Protein AF-A0A0P7Z5Q7-F1 (afdb_monomer_lite)

Secondary structure (DSSP, 8-state):
-HHHHHHHHHHHHHHT-HHHHHHHHHHHHHT-TTS-TTHHHHHHHHHHHSSB-HHHHHHHT--SSHHHHHHHHHHHHHTTSEEESSTT-TT--EEE---HHHHHHH-TTTS--

Foldseek 3Di:
DVVVVVVVVVLVVVLPPLVLQLVLLQVVQVVDPPADSLLSQLLSVLAVVVWAWPVVQLVSSVDPDSVVSVVNVVVCVVVQQWDFPDPVDPRGTIHGGQDPVSCCSSPVPPDDD

Structure (mmCIF, N/CA/C/O backbone):
data_AF-A0A0P7Z5Q7-F1
#
_entry.id   AF-A0A0P7Z5Q7-F1
#
loop_
_atom_site.group_PDB
_atom_site.id
_atom_site.type_symbol
_atom_site.label_atom_id
_atom_site.label_alt_id
_atom_site.label_comp_id
_atom_site.label_asym_id
_atom_site.label_entity_id
_atom_site.label_seq_id
_atom_site.pdbx_PDB_ins_code
_atom_site.Cartn_x
_atom_site.Cartn_y
_atom_site.Cartn_z
_atom_site.occupancy
_atom_site.B_iso_or_equiv
_atom_site.auth_seq_id
_atom_site.auth_comp_id
_atom_site.auth_asym_id
_atom_site.auth_atom_id
_atom_site.pdbx_PDB_model_num
ATOM 1 N N . MET A 1 1 ? -28.110 -3.753 24.193 1.00 62.66 1 MET A N 1
ATOM 2 C CA . MET A 1 1 ? -28.151 -4.284 22.806 1.00 62.66 1 MET A CA 1
ATOM 3 C C . MET A 1 1 ? -28.157 -3.167 21.772 1.00 62.66 1 MET A C 1
ATOM 5 O O . MET A 1 1 ? -27.322 -3.223 20.885 1.00 62.66 1 MET A O 1
ATOM 9 N N . LEU A 1 2 ? -29.025 -2.151 21.890 1.00 74.88 2 LEU A N 1
ATOM 10 C CA . LEU A 1 2 ? -29.027 -1.009 20.964 1.00 74.88 2 LEU A CA 1
ATOM 11 C C . LEU A 1 2 ? -27.735 -0.173 21.055 1.00 74.88 2 LEU A C 1
ATOM 13 O O . LEU A 1 2 ? -27.142 0.126 20.032 1.00 74.88 2 LEU A O 1
ATOM 17 N N . GLU A 1 3 ? -27.250 0.106 22.268 1.00 75.81 3 GLU A N 1
ATOM 18 C CA . GLU A 1 3 ? -25.995 0.851 22.488 1.00 75.81 3 GLU A CA 1
ATOM 19 C C . GLU A 1 3 ? -24.773 0.161 21.871 1.00 75.81 3 GLU A C 1
ATOM 21 O O . GLU A 1 3 ? -23.992 0.806 21.192 1.00 75.81 3 GLU A O 1
ATOM 26 N N . ALA A 1 4 ? -24.648 -1.162 22.012 1.00 69.94 4 ALA A N 1
ATOM 27 C CA . ALA A 1 4 ? -23.563 -1.920 21.386 1.00 69.94 4 ALA A CA 1
ATOM 28 C C . ALA A 1 4 ? -23.639 -1.903 19.849 1.00 69.94 4 ALA A C 1
ATOM 30 O O . ALA A 1 4 ? -22.614 -1.911 19.179 1.00 69.94 4 ALA A O 1
ATOM 31 N N . ALA A 1 5 ? -24.847 -1.878 19.277 1.00 69.94 5 ALA A N 1
ATOM 32 C CA . ALA A 1 5 ? -25.025 -1.764 17.831 1.00 69.94 5 ALA A CA 1
ATOM 33 C C . ALA A 1 5 ? -24.691 -0.352 17.319 1.00 69.94 5 ALA A C 1
ATOM 35 O O . ALA A 1 5 ? -24.148 -0.218 16.226 1.00 69.94 5 ALA A O 1
ATOM 36 N N . VAL A 1 6 ? -24.984 0.684 18.111 1.00 77.31 6 VAL A N 1
ATOM 37 C CA . VAL A 1 6 ? -24.596 2.073 17.821 1.00 77.31 6 VAL A CA 1
ATOM 38 C C . VAL A 1 6 ? -23.080 2.235 17.913 1.00 77.31 6 VAL A C 1
ATOM 40 O O . VAL A 1 6 ? -22.488 2.741 16.971 1.00 77.31 6 VAL A O 1
ATOM 43 N N . ASP A 1 7 ? -22.444 1.704 18.957 1.00 76.00 7 ASP A N 1
ATOM 44 C CA . ASP A 1 7 ? -20.984 1.722 19.123 1.00 76.00 7 ASP A CA 1
ATOM 45 C C . ASP A 1 7 ? -20.270 0.992 17.970 1.00 76.00 7 ASP A C 1
ATOM 47 O O . ASP A 1 7 ? -19.311 1.495 17.393 1.00 76.00 7 ASP A O 1
ATOM 51 N N . GLN A 1 8 ? -20.804 -0.153 17.531 1.00 65.81 8 GLN A N 1
ATOM 52 C CA . GLN A 1 8 ? -20.316 -0.858 16.339 1.00 65.81 8 GLN A CA 1
ATOM 53 C C . GLN A 1 8 ? -20.488 -0.026 15.056 1.00 65.81 8 GLN A C 1
ATOM 55 O O . GLN A 1 8 ? -19.606 -0.034 14.198 1.00 65.81 8 GLN A O 1
ATOM 60 N N . ALA A 1 9 ? -21.598 0.701 14.904 1.00 71.44 9 ALA A N 1
ATOM 61 C CA . ALA A 1 9 ? -21.854 1.536 13.732 1.00 71.44 9 ALA A CA 1
ATOM 62 C C . ALA A 1 9 ? -20.970 2.794 13.704 1.00 71.44 9 ALA A C 1
ATOM 64 O O . ALA A 1 9 ? -20.436 3.139 12.648 1.00 71.44 9 ALA A O 1
ATOM 65 N N . GLU A 1 10 ? -20.772 3.448 14.847 1.00 74.56 10 GLU A N 1
ATOM 66 C CA . GLU A 1 10 ? -19.835 4.564 15.015 1.00 74.56 10 GLU A CA 1
ATOM 67 C C . GLU A 1 10 ? -18.401 4.093 14.765 1.00 74.56 10 GLU A C 1
ATOM 69 O O . GLU A 1 10 ? -17.664 4.718 14.007 1.00 74.56 10 GLU A O 1
ATOM 74 N N . TYR A 1 11 ? -18.039 2.917 15.280 1.00 66.44 11 TYR A N 1
ATOM 75 C CA . TYR A 1 11 ? -16.733 2.320 15.046 1.00 66.44 11 TYR A CA 1
ATOM 76 C C . TYR A 1 11 ? -16.462 2.025 13.566 1.00 66.44 11 TYR A C 1
ATOM 78 O O . TYR A 1 11 ? -15.402 2.381 13.051 1.00 66.44 11 TYR A O 1
ATOM 86 N N . VAL A 1 12 ? -17.412 1.402 12.861 1.00 66.38 12 VAL A N 1
ATOM 87 C CA . VAL A 1 12 ? -17.297 1.140 11.416 1.00 66.38 12 VAL A CA 1
ATOM 88 C C . VAL A 1 12 ? -17.270 2.451 10.626 1.00 66.38 12 VAL A C 1
ATOM 90 O O . VAL A 1 12 ? -16.547 2.546 9.636 1.00 66.38 12 VAL A O 1
ATOM 93 N N . SER A 1 13 ? -17.989 3.479 11.079 1.00 67.31 13 SER A N 1
ATOM 94 C CA . SER A 1 13 ? -17.963 4.807 10.456 1.00 67.31 13 SER A CA 1
ATOM 95 C C . SER A 1 13 ? -16.583 5.465 10.591 1.00 67.31 13 SER A C 1
ATOM 97 O O . SER A 1 13 ? -16.025 5.892 9.581 1.00 67.31 13 SER A O 1
ATOM 99 N N . ASP A 1 14 ? -15.979 5.431 11.783 1.00 64.62 14 ASP A N 1
ATOM 100 C CA . ASP A 1 14 ? -14.608 5.898 12.050 1.00 64.62 14 ASP A CA 1
ATOM 101 C C . ASP A 1 14 ? -13.552 5.097 11.262 1.00 64.62 14 ASP A C 1
ATOM 103 O O . ASP A 1 14 ? -12.542 5.632 10.790 1.00 64.62 14 ASP A O 1
ATOM 107 N N . LEU A 1 15 ? -13.768 3.785 11.121 1.00 62.31 15 LEU A N 1
ATOM 108 C CA . LEU A 1 15 ? -12.901 2.872 10.374 1.00 62.31 15 LEU A CA 1
ATOM 109 C C . LEU A 1 15 ? -12.864 3.214 8.879 1.00 62.31 15 LEU A C 1
ATOM 111 O O . LEU A 1 15 ? -11.814 3.105 8.239 1.00 62.31 15 LEU A O 1
ATOM 115 N N . LEU A 1 16 ? -14.016 3.622 8.343 1.00 59.38 16 LEU A N 1
ATOM 116 C CA . LEU A 1 16 ? -14.249 3.945 6.938 1.00 59.38 16 LEU A CA 1
ATOM 117 C C . LEU A 1 16 ? -13.970 5.414 6.598 1.00 59.38 16 LEU A C 1
ATOM 119 O O . LEU A 1 16 ? -14.108 5.799 5.433 1.00 59.38 16 LEU A O 1
ATOM 123 N N . GLU A 1 17 ? -13.535 6.238 7.557 1.00 67.56 17 GLU A N 1
ATOM 124 C CA . GLU A 1 17 ? -13.101 7.602 7.265 1.00 67.56 17 GLU A CA 1
ATOM 125 C C . GLU A 1 17 ? -11.863 7.591 6.351 1.00 67.56 17 GLU A C 1
ATOM 127 O O . GLU A 1 17 ? -10.712 7.518 6.785 1.00 67.56 17 GLU A O 1
ATOM 132 N N . LEU A 1 18 ? -12.098 7.715 5.043 1.00 63.25 18 LEU A N 1
ATOM 133 C CA . LEU A 1 18 ? -11.073 7.699 3.991 1.00 63.25 18 LEU A CA 1
ATOM 134 C C . LEU A 1 18 ? -9.937 8.707 4.241 1.00 63.25 18 LEU A C 1
ATOM 136 O O . LEU A 1 18 ? -8.785 8.466 3.865 1.00 63.25 18 LEU A O 1
ATOM 140 N N . GLN A 1 19 ? -10.254 9.833 4.887 1.00 67.94 19 GLN A N 1
ATOM 141 C CA . GLN A 1 19 ? -9.282 10.861 5.265 1.00 67.94 19 GLN A CA 1
ATOM 142 C C . GLN A 1 19 ? -8.363 10.399 6.404 1.00 67.94 19 GLN A C 1
ATOM 144 O O . GLN A 1 19 ? -7.162 10.680 6.375 1.00 67.94 19 GLN A O 1
ATOM 149 N N . SER A 1 20 ? -8.895 9.646 7.373 1.00 79.94 20 SER A N 1
ATOM 150 C CA . SER A 1 20 ? -8.106 9.074 8.465 1.00 79.94 20 SER A CA 1
ATOM 151 C C . SER A 1 20 ? -7.180 7.974 7.938 1.00 79.94 20 SER A C 1
ATOM 153 O O . SER A 1 20 ? -6.012 7.909 8.330 1.00 79.94 20 SER A O 1
ATOM 155 N N . MET A 1 21 ? -7.644 7.170 6.972 1.00 85.56 21 MET A N 1
ATOM 156 C CA . MET A 1 21 ? -6.839 6.081 6.418 1.00 85.56 21 MET A CA 1
ATOM 157 C C . MET A 1 21 ? -5.648 6.571 5.599 1.00 85.56 21 MET A C 1
ATOM 159 O O . MET A 1 21 ? -4.554 6.022 5.731 1.00 85.56 21 MET A O 1
ATOM 163 N N . LYS A 1 22 ? -5.817 7.640 4.808 1.00 89.56 22 LYS A N 1
ATOM 164 C CA . LYS A 1 22 ? -4.688 8.260 4.100 1.00 89.56 22 LYS A CA 1
ATOM 165 C C . LYS A 1 22 ? -3.563 8.598 5.075 1.00 89.56 22 LYS A C 1
ATOM 167 O O . LYS A 1 22 ? -2.434 8.163 4.877 1.00 89.56 22 LYS A O 1
ATOM 172 N N . ARG A 1 23 ? -3.894 9.309 6.157 1.00 89.75 23 ARG A N 1
ATOM 173 C CA . ARG A 1 23 ? -2.930 9.705 7.189 1.00 89.75 23 ARG A CA 1
ATOM 174 C C . ARG A 1 23 ? -2.261 8.492 7.834 1.00 89.75 23 ARG A C 1
ATOM 176 O O . ARG A 1 23 ? -1.041 8.452 7.908 1.00 89.75 23 ARG A O 1
ATOM 183 N N . LYS A 1 24 ? -3.033 7.467 8.208 1.00 89.31 24 LYS A N 1
ATOM 184 C CA . LYS A 1 24 ? -2.494 6.222 8.784 1.00 89.31 24 LYS A CA 1
ATOM 185 C C . LYS A 1 24 ? -1.504 5.521 7.848 1.00 89.31 24 LYS A C 1
ATOM 187 O O . LYS A 1 24 ? -0.469 5.043 8.305 1.00 89.31 24 LYS A O 1
ATOM 192 N N . ILE A 1 25 ? -1.789 5.474 6.543 1.00 92.31 25 ILE A N 1
ATOM 193 C CA . ILE A 1 25 ? -0.872 4.919 5.533 1.00 92.31 25 ILE A CA 1
ATOM 194 C C . ILE A 1 25 ? 0.406 5.760 5.450 1.00 92.31 25 ILE A C 1
ATOM 196 O O . ILE A 1 25 ? 1.506 5.203 5.436 1.00 92.31 25 ILE A O 1
ATOM 200 N N . GLU A 1 26 ? 0.283 7.088 5.423 1.00 92.56 26 GLU A N 1
ATOM 201 C CA . GLU A 1 26 ? 1.440 7.988 5.402 1.00 92.56 26 GLU A CA 1
ATOM 202 C C . GLU A 1 26 ? 2.315 7.822 6.652 1.00 92.56 26 GLU A C 1
ATOM 204 O O . GLU A 1 26 ? 3.528 7.668 6.515 1.00 92.56 26 GLU A O 1
ATOM 209 N N . ASP A 1 27 ? 1.713 7.751 7.839 1.00 90.94 27 ASP A N 1
ATOM 210 C CA . ASP A 1 27 ? 2.410 7.551 9.115 1.00 90.94 27 ASP A CA 1
ATOM 211 C C . ASP A 1 27 ? 3.057 6.158 9.204 1.00 90.94 27 ASP A C 1
ATOM 213 O O . ASP A 1 27 ? 4.179 6.000 9.700 1.00 90.94 27 ASP A O 1
ATOM 217 N N . CYS A 1 28 ? 2.392 5.124 8.679 1.00 89.75 28 CYS A N 1
ATOM 218 C CA . CYS A 1 28 ? 2.949 3.775 8.597 1.00 89.75 28 CYS A CA 1
ATOM 219 C C . CYS A 1 28 ? 4.229 3.755 7.751 1.00 89.75 28 CYS A C 1
ATOM 221 O O . CYS A 1 28 ? 5.235 3.186 8.177 1.00 89.75 28 CYS A O 1
ATOM 223 N N . VAL A 1 29 ? 4.219 4.421 6.592 1.00 93.12 29 VAL A N 1
ATOM 224 C CA . VAL A 1 29 ? 5.399 4.535 5.724 1.00 93.12 29 VAL A CA 1
ATOM 225 C C . VAL A 1 29 ? 6.467 5.425 6.361 1.00 93.12 29 VAL A C 1
ATOM 227 O O . VAL A 1 29 ? 7.632 5.043 6.377 1.00 93.12 29 VAL A O 1
ATOM 230 N N . ALA A 1 30 ? 6.095 6.575 6.924 1.00 91.81 30 ALA A N 1
ATOM 231 C CA . ALA A 1 30 ? 7.036 7.521 7.526 1.00 91.81 30 ALA A CA 1
ATOM 232 C C . ALA A 1 30 ? 7.740 6.951 8.769 1.00 91.81 30 ALA A C 1
ATOM 234 O O . ALA A 1 30 ? 8.929 7.190 8.970 1.00 91.81 30 ALA A O 1
ATOM 235 N N . SER A 1 31 ? 7.038 6.149 9.576 1.00 89.94 31 SER A N 1
ATOM 236 C CA . SER A 1 31 ? 7.620 5.466 10.743 1.00 89.94 31 SER A CA 1
ATOM 237 C C . SER A 1 31 ? 8.569 4.316 10.381 1.00 89.94 31 SER A C 1
ATOM 239 O O . SER A 1 31 ? 9.197 3.733 11.265 1.00 89.94 31 SER A O 1
ATOM 241 N N . ARG A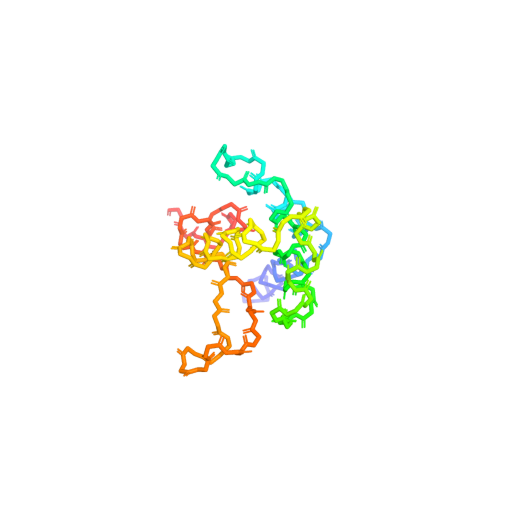 1 32 ? 8.689 3.981 9.091 1.00 87.25 32 ARG A N 1
ATOM 242 C CA . ARG A 1 32 ? 9.527 2.901 8.575 1.00 87.25 32 ARG A CA 1
ATOM 243 C C . ARG A 1 32 ? 10.720 3.458 7.807 1.00 87.25 32 ARG A C 1
ATOM 245 O O . ARG A 1 32 ? 10.630 3.737 6.617 1.00 87.25 32 ARG A O 1
ATOM 252 N N . GLY A 1 33 ? 11.876 3.525 8.470 1.00 86.12 33 GLY A N 1
ATOM 253 C CA . GLY A 1 33 ? 13.132 3.978 7.851 1.00 86.12 33 GLY A CA 1
ATOM 254 C C . GLY A 1 33 ? 13.630 3.100 6.694 1.00 86.12 33 GLY A C 1
ATOM 255 O O . GLY A 1 33 ? 14.552 3.474 5.977 1.00 86.12 33 GLY A O 1
ATOM 256 N N . ASP A 1 34 ? 13.023 1.931 6.498 1.00 90.50 34 ASP A N 1
ATOM 257 C CA . ASP A 1 34 ? 13.362 0.991 5.443 1.00 90.50 34 ASP A CA 1
ATOM 258 C C . ASP A 1 34 ? 12.463 1.122 4.195 1.00 90.50 34 ASP A C 1
ATOM 260 O O . ASP A 1 34 ? 12.780 0.537 3.153 1.00 90.50 34 ASP A O 1
ATOM 264 N N . LEU A 1 35 ? 11.353 1.866 4.264 1.00 92.50 35 LEU A N 1
ATOM 265 C CA . LEU A 1 35 ? 10.472 2.119 3.124 1.00 92.50 35 LEU A CA 1
ATOM 266 C C . LEU A 1 35 ? 10.750 3.484 2.502 1.00 92.50 35 LEU A C 1
ATOM 268 O O . LEU A 1 35 ? 10.988 4.479 3.179 1.00 92.50 35 LEU A O 1
ATOM 272 N N . LYS A 1 36 ? 10.665 3.544 1.173 1.00 92.56 36 LYS A N 1
ATOM 273 C CA . LYS A 1 36 ? 10.724 4.821 0.467 1.00 92.56 36 LYS A CA 1
ATOM 274 C C . LYS A 1 36 ? 9.421 5.601 0.675 1.00 92.56 36 LYS A C 1
ATOM 276 O O . LYS A 1 36 ? 8.357 4.983 0.600 1.00 92.56 36 LYS A O 1
ATOM 281 N N . PRO A 1 37 ? 9.463 6.943 0.787 1.00 93.31 37 PRO A N 1
ATOM 282 C CA . PRO A 1 37 ? 8.257 7.767 0.907 1.00 93.31 37 PRO A CA 1
ATOM 283 C C . PRO A 1 37 ? 7.233 7.532 -0.209 1.00 93.31 37 PRO A C 1
ATOM 285 O O . PRO A 1 37 ? 6.034 7.595 0.037 1.00 93.31 37 PRO A O 1
ATOM 288 N N . ALA A 1 38 ? 7.692 7.198 -1.420 1.00 93.44 38 ALA A N 1
ATOM 289 C CA . ALA A 1 38 ? 6.832 6.901 -2.563 1.00 93.44 38 ALA A CA 1
ATOM 290 C C . ALA A 1 38 ? 5.879 5.708 -2.348 1.00 93.44 38 ALA A C 1
ATOM 292 O O . ALA A 1 38 ? 4.839 5.633 -2.999 1.00 93.44 38 ALA A O 1
ATOM 293 N N . ALA A 1 39 ? 6.181 4.802 -1.408 1.00 95.88 39 ALA A N 1
ATOM 294 C CA . ALA A 1 39 ? 5.312 3.675 -1.073 1.00 95.88 39 ALA A CA 1
ATOM 295 C C . ALA A 1 39 ? 3.889 4.113 -0.699 1.00 95.88 39 ALA A C 1
ATOM 297 O O . ALA A 1 39 ? 2.927 3.424 -1.038 1.00 95.88 39 ALA A O 1
ATOM 298 N N . LYS A 1 40 ? 3.749 5.269 -0.038 1.00 95.19 40 LYS A N 1
ATOM 299 C CA . LYS A 1 40 ? 2.454 5.769 0.438 1.00 95.19 40 LYS A CA 1
ATOM 300 C C . LYS A 1 40 ? 1.453 5.979 -0.698 1.00 95.19 40 LYS A C 1
ATOM 302 O O . LYS A 1 40 ? 0.267 5.740 -0.506 1.00 95.19 40 LYS A O 1
ATOM 307 N N . TRP A 1 41 ? 1.927 6.362 -1.886 1.00 96.38 41 TRP A N 1
ATOM 308 C CA . TRP A 1 41 ? 1.076 6.601 -3.050 1.00 96.38 41 TRP A CA 1
ATOM 309 C C . TRP A 1 41 ? 0.480 5.307 -3.588 1.00 96.38 41 TRP A C 1
ATOM 311 O O . TRP A 1 41 ? -0.723 5.236 -3.814 1.00 96.38 41 TRP A O 1
A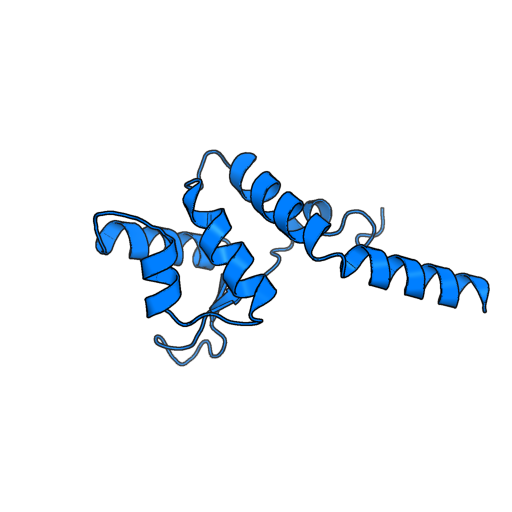TOM 321 N N . VAL A 1 42 ? 1.306 4.266 -3.718 1.00 97.12 42 VAL A N 1
ATOM 322 C CA . VAL A 1 42 ? 0.857 2.946 -4.178 1.00 97.12 42 VAL A CA 1
ATOM 323 C C . VAL A 1 42 ? -0.136 2.341 -3.188 1.00 97.12 42 VAL A C 1
ATOM 325 O O . VAL A 1 42 ? -1.199 1.879 -3.594 1.00 97.12 42 VAL A O 1
ATOM 328 N N . LEU A 1 43 ? 0.189 2.372 -1.891 1.00 96.06 43 LEU A N 1
ATOM 329 C CA . LEU A 1 43 ? -0.664 1.815 -0.838 1.00 96.06 43 LEU A CA 1
ATOM 330 C C . LEU A 1 43 ? -2.008 2.543 -0.757 1.00 96.06 43 LEU A C 1
ATOM 332 O O . LEU A 1 43 ? -3.051 1.897 -0.700 1.00 96.06 43 LEU A O 1
ATOM 336 N N . TYR A 1 44 ? -1.991 3.877 -0.797 1.00 95.19 44 TYR A N 1
ATOM 337 C CA . TYR A 1 44 ? -3.215 4.669 -0.745 1.00 95.19 44 TYR A CA 1
ATOM 338 C C . TYR A 1 44 ? -4.087 4.469 -1.986 1.00 95.19 44 TYR A C 1
ATOM 340 O O . TYR A 1 44 ? -5.302 4.335 -1.859 1.00 95.19 44 TYR A O 1
ATOM 348 N N . GLN A 1 45 ? -3.485 4.388 -3.176 1.00 96.25 45 GLN A N 1
ATOM 349 C CA . GLN A 1 45 ? -4.242 4.130 -4.396 1.00 96.25 45 GLN A CA 1
ATOM 350 C C . GLN A 1 45 ? -4.887 2.741 -4.375 1.00 96.25 45 GLN A C 1
ATOM 352 O O . GLN A 1 45 ? -6.072 2.622 -4.675 1.00 96.25 45 GLN A O 1
ATOM 357 N N . ALA A 1 46 ? -4.138 1.707 -3.979 1.00 96.31 46 ALA A N 1
ATOM 358 C CA . ALA A 1 46 ? -4.668 0.352 -3.848 1.00 96.31 46 ALA A CA 1
ATOM 359 C C . ALA A 1 46 ? -5.808 0.278 -2.816 1.00 96.31 46 ALA A C 1
ATOM 361 O O . ALA A 1 46 ? -6.784 -0.429 -3.044 1.00 96.31 46 ALA A O 1
ATOM 362 N N . PHE A 1 47 ? -5.714 1.040 -1.720 1.00 93.75 47 PHE A N 1
ATOM 363 C CA . PHE A 1 47 ? -6.784 1.165 -0.729 1.00 93.75 47 PHE A CA 1
ATOM 364 C C . PHE A 1 47 ? -8.044 1.821 -1.319 1.00 93.75 47 PHE A C 1
ATOM 366 O O . PHE A 1 47 ? -9.125 1.245 -1.240 1.00 93.75 47 PHE A O 1
ATOM 373 N N . ILE A 1 48 ? -7.917 2.995 -1.951 1.00 92.94 48 ILE A N 1
ATOM 374 C CA . ILE A 1 48 ? -9.066 3.745 -2.492 1.00 9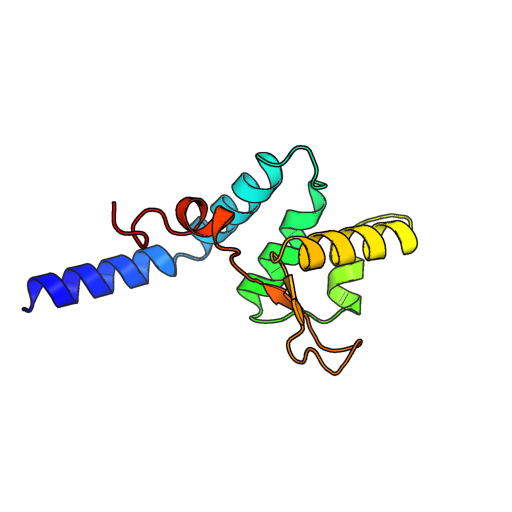2.94 48 ILE A CA 1
ATOM 375 C C . ILE A 1 48 ? -9.745 3.010 -3.651 1.00 92.94 48 ILE A C 1
ATOM 377 O O . ILE A 1 48 ? -10.969 3.023 -3.757 1.00 92.94 48 ILE A O 1
ATOM 381 N N . GLN A 1 49 ? -8.966 2.385 -4.534 1.00 94.12 49 GLN A N 1
ATOM 382 C CA . GLN A 1 49 ? -9.496 1.697 -5.714 1.00 94.12 49 GLN A CA 1
ATOM 383 C C . GLN A 1 49 ? -9.930 0.255 -5.426 1.00 94.12 49 GLN A C 1
ATOM 385 O O . GLN A 1 49 ? -10.454 -0.418 -6.313 1.00 94.12 49 GLN A O 1
ATOM 390 N N . GLY A 1 50 ? -9.672 -0.257 -4.221 1.00 93.81 50 GLY A N 1
ATOM 391 C CA . GLY A 1 50 ? -9.854 -1.662 -3.867 1.00 93.81 50 GLY A CA 1
ATOM 392 C C . GLY A 1 50 ? -8.807 -2.587 -4.488 1.00 93.81 50 GLY A C 1
ATOM 393 O O . GLY A 1 50 ? -8.445 -3.570 -3.862 1.00 93.81 50 GLY A O 1
ATOM 394 N N . SER A 1 51 ? -8.276 -2.278 -5.674 1.00 96.56 51 SER A N 1
ATOM 395 C CA . SER A 1 51 ? -7.113 -2.933 -6.279 1.00 96.56 51 SER A CA 1
ATOM 396 C C . SER A 1 51 ? -6.418 -1.993 -7.265 1.00 96.56 51 SER A C 1
ATOM 398 O O . SER A 1 51 ? -7.031 -1.046 -7.754 1.00 96.56 51 SER A O 1
ATOM 400 N N . ILE A 1 52 ? -5.153 -2.259 -7.590 1.00 97.31 52 ILE A N 1
ATOM 401 C CA . ILE A 1 52 ? -4.391 -1.482 -8.573 1.00 97.31 52 ILE A CA 1
ATOM 402 C C . ILE A 1 52 ? -3.650 -2.387 -9.559 1.00 97.31 52 ILE A C 1
ATOM 404 O O . ILE A 1 52 ? -3.075 -3.409 -9.178 1.00 97.31 52 ILE A O 1
ATOM 408 N N . SER A 1 53 ? -3.627 -2.014 -10.842 1.00 97.19 53 SER A N 1
ATOM 409 C CA . SER A 1 53 ? -2.834 -2.740 -11.837 1.00 97.19 53 SER A CA 1
ATOM 410 C C . SER A 1 53 ? -1.331 -2.613 -11.548 1.00 97.19 53 SER A C 1
ATOM 412 O O . SER A 1 53 ? -0.859 -1.633 -10.967 1.00 97.19 53 SER A O 1
ATOM 414 N N . ARG A 1 54 ? -0.529 -3.592 -11.985 1.00 95.06 54 ARG A N 1
ATOM 415 C CA . ARG A 1 54 ? 0.930 -3.523 -11.789 1.00 95.06 54 ARG A CA 1
ATOM 416 C C . ARG A 1 54 ? 1.582 -2.372 -12.552 1.00 95.06 54 ARG A C 1
ATOM 418 O O . ARG A 1 54 ? 2.568 -1.826 -12.069 1.00 95.06 54 ARG A O 1
ATOM 425 N N . ALA A 1 55 ? 1.050 -2.018 -13.720 1.00 94.81 55 ALA A N 1
ATOM 426 C CA . ALA A 1 55 ? 1.558 -0.903 -14.511 1.00 94.81 55 ALA A CA 1
ATOM 427 C C . ALA A 1 55 ? 1.320 0.431 -13.790 1.00 94.81 55 ALA A C 1
ATOM 429 O O . ALA A 1 55 ? 2.261 1.206 -13.621 1.00 94.81 55 ALA A O 1
ATOM 430 N N . ASP A 1 56 ? 0.109 0.644 -13.271 1.00 96.12 56 ASP A N 1
ATOM 431 C CA . ASP A 1 56 ? -0.224 1.863 -12.525 1.00 96.12 56 ASP A CA 1
ATOM 432 C C . ASP A 1 56 ? 0.571 1.944 -11.219 1.00 96.12 56 ASP A C 1
ATOM 434 O O . ASP A 1 56 ? 1.125 2.991 -10.887 1.00 96.12 56 ASP A O 1
ATOM 438 N N . ALA A 1 57 ? 0.716 0.818 -10.511 1.00 96.19 57 ALA A N 1
ATOM 439 C CA . ALA A 1 57 ? 1.530 0.745 -9.301 1.00 96.19 57 ALA A CA 1
ATOM 440 C C . ALA A 1 57 ? 3.000 1.109 -9.561 1.00 96.19 57 ALA A C 1
ATOM 442 O O . ALA A 1 57 ? 3.603 1.794 -8.738 1.00 96.19 57 ALA A O 1
ATOM 443 N N . LEU A 1 58 ? 3.574 0.685 -10.696 1.00 95.62 58 LEU A N 1
ATOM 444 C CA . LEU A 1 58 ? 4.928 1.076 -11.106 1.00 95.62 58 LEU A CA 1
ATOM 445 C C . LEU A 1 58 ? 5.012 2.572 -11.423 1.00 95.62 58 LEU A C 1
ATOM 447 O O . LEU A 1 58 ? 5.971 3.218 -11.013 1.00 95.62 58 LEU A O 1
ATOM 451 N N . GLY A 1 59 ? 4.010 3.131 -12.105 1.00 94.75 59 GLY A N 1
ATOM 452 C CA . GLY A 1 59 ? 3.954 4.567 -12.392 1.00 94.75 59 GLY A CA 1
ATOM 453 C C . GLY A 1 59 ? 3.883 5.422 -11.123 1.00 94.75 59 GLY A C 1
ATOM 454 O O . GLY A 1 59 ? 4.571 6.436 -11.011 1.00 94.75 59 GLY A O 1
ATOM 455 N N . LEU A 1 60 ? 3.115 4.982 -10.124 1.00 95.62 60 LEU A N 1
ATOM 456 C CA . LEU A 1 60 ? 2.926 5.702 -8.861 1.00 95.62 60 LEU A CA 1
ATOM 457 C C . LEU A 1 60 ? 4.144 5.707 -7.940 1.00 95.62 60 LEU A C 1
ATOM 459 O O . LEU A 1 60 ? 4.199 6.530 -7.024 1.00 95.62 60 LEU A O 1
ATOM 463 N N . THR A 1 61 ? 5.132 4.833 -8.156 1.00 93.81 61 THR A N 1
ATOM 464 C CA . THR A 1 61 ? 6.373 4.924 -7.378 1.00 93.81 61 THR A CA 1
ATOM 465 C C . THR A 1 61 ? 7.164 6.187 -7.720 1.00 93.81 61 THR A C 1
ATOM 467 O O . THR A 1 61 ? 8.029 6.565 -6.936 1.00 93.81 61 THR A O 1
ATOM 470 N N . ALA A 1 62 ? 6.901 6.819 -8.876 1.00 89.25 62 ALA A N 1
ATOM 471 C CA . ALA A 1 62 ? 7.629 7.987 -9.379 1.00 89.25 62 ALA A CA 1
ATOM 472 C C . ALA A 1 62 ? 9.162 7.790 -9.385 1.00 89.25 62 ALA A C 1
ATOM 474 O O . ALA A 1 62 ? 9.932 8.730 -9.202 1.00 89.25 62 ALA A O 1
ATOM 475 N N . GLU A 1 63 ? 9.612 6.547 -9.569 1.00 91.81 63 GLU A N 1
ATOM 476 C CA . GLU A 1 63 ? 11.034 6.209 -9.611 1.00 91.81 63 GLU A CA 1
ATOM 477 C C . GLU A 1 63 ? 11.537 6.370 -11.044 1.00 91.81 63 GLU A C 1
ATOM 479 O O . GLU A 1 63 ? 10.904 5.885 -11.979 1.00 91.81 63 GLU A O 1
ATOM 484 N N . HIS A 1 64 ? 12.701 6.996 -11.221 1.00 87.44 64 HIS A N 1
ATOM 485 C CA . HIS A 1 64 ? 13.302 7.167 -12.548 1.00 87.44 64 HIS A CA 1
ATOM 486 C C . HIS A 1 64 ? 13.680 5.833 -13.210 1.00 87.44 64 HIS A C 1
ATOM 488 O O . HIS A 1 64 ? 13.661 5.719 -14.432 1.00 87.44 64 HIS A O 1
ATOM 494 N N . GLU A 1 65 ? 14.019 4.819 -12.409 1.00 93.19 65 GLU A N 1
ATOM 495 C CA . GLU A 1 65 ? 14.393 3.494 -12.894 1.00 93.19 65 GLU A CA 1
ATOM 496 C C . GLU A 1 65 ? 13.308 2.456 -12.608 1.00 93.19 65 GLU A C 1
ATOM 498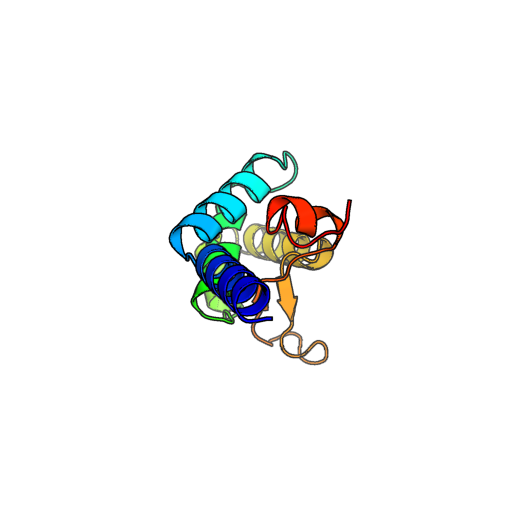 O O . GLU A 1 65 ? 12.959 2.185 -11.453 1.00 93.19 65 GLU A O 1
ATOM 503 N N . GLU A 1 66 ? 12.877 1.750 -13.652 1.00 93.12 66 GLU A N 1
ATOM 504 C CA . GLU A 1 66 ? 11.875 0.688 -13.540 1.00 93.12 66 GLU A CA 1
ATOM 505 C C . GLU A 1 66 ? 12.322 -0.449 -12.603 1.00 93.12 66 GLU A C 1
ATOM 507 O O . GLU A 1 66 ? 11.529 -0.994 -11.833 1.00 93.12 66 GLU A O 1
ATOM 512 N N . ARG A 1 67 ? 13.620 -0.787 -12.598 1.00 94.75 67 ARG A N 1
A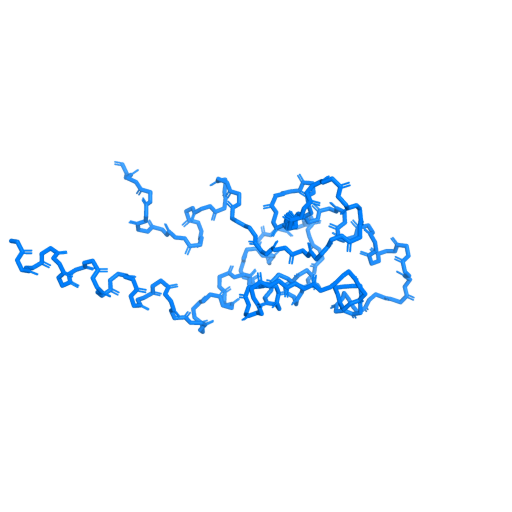TOM 513 C CA . ARG A 1 67 ? 14.186 -1.777 -11.666 1.00 94.75 67 ARG A CA 1
ATOM 514 C C . ARG A 1 67 ? 13.951 -1.370 -10.211 1.00 94.75 67 ARG A C 1
ATOM 516 O O . ARG A 1 67 ? 13.679 -2.230 -9.371 1.00 94.75 67 ARG A O 1
ATOM 523 N N . THR A 1 68 ? 14.056 -0.082 -9.913 1.00 94.25 68 THR A N 1
ATOM 524 C CA . THR A 1 68 ? 13.876 0.462 -8.568 1.00 94.25 68 THR A CA 1
ATOM 525 C C . THR A 1 68 ? 12.399 0.488 -8.177 1.00 94.25 68 THR A C 1
ATOM 527 O O . THR A 1 68 ? 12.070 0.037 -7.078 1.00 94.25 68 THR A O 1
ATOM 530 N N . ALA A 1 69 ? 11.506 0.866 -9.098 1.00 94.94 69 ALA A N 1
ATOM 531 C CA . ALA A 1 69 ? 10.056 0.746 -8.918 1.00 94.94 69 ALA A CA 1
ATOM 532 C C . ALA A 1 69 ? 9.639 -0.704 -8.607 1.00 94.94 69 ALA A C 1
ATOM 534 O O . ALA A 1 69 ? 8.980 -0.984 -7.604 1.00 94.94 69 ALA A O 1
ATOM 535 N N . ARG A 1 70 ? 10.116 -1.667 -9.410 1.00 95.25 70 ARG A N 1
ATOM 536 C CA . ARG A 1 70 ? 9.846 -3.103 -9.218 1.00 95.25 70 ARG A CA 1
ATOM 537 C C . ARG A 1 70 ? 10.363 -3.620 -7.876 1.00 95.25 70 ARG A C 1
ATOM 539 O O . ARG A 1 70 ? 9.691 -4.429 -7.239 1.00 95.25 70 ARG A O 1
ATOM 546 N N . ARG A 1 71 ? 11.538 -3.161 -7.429 1.00 95.69 71 ARG A N 1
ATOM 547 C CA . ARG A 1 71 ? 12.089 -3.503 -6.106 1.00 95.69 71 ARG A CA 1
ATOM 548 C C . ARG A 1 71 ? 11.225 -2.961 -4.972 1.00 95.69 71 ARG A C 1
ATOM 550 O O . ARG A 1 71 ? 11.006 -3.690 -4.009 1.00 95.69 71 ARG A O 1
ATOM 557 N N . LEU A 1 72 ? 10.716 -1.734 -5.097 1.00 96.06 72 LEU A N 1
ATOM 558 C CA . LEU A 1 72 ? 9.795 -1.164 -4.116 1.00 96.06 72 LEU A CA 1
ATOM 559 C C . LEU A 1 72 ? 8.508 -1.991 -4.028 1.00 96.06 72 LEU A C 1
ATOM 561 O O . LEU A 1 72 ? 8.144 -2.412 -2.936 1.00 96.06 72 LEU A O 1
ATOM 565 N N . LEU A 1 73 ? 7.871 -2.302 -5.162 1.00 96.06 73 LEU A N 1
ATOM 566 C CA . LEU A 1 73 ? 6.659 -3.131 -5.175 1.00 96.06 73 LEU A CA 1
ATOM 567 C C . LEU A 1 73 ? 6.908 -4.528 -4.602 1.00 96.06 73 LEU A C 1
ATOM 569 O O . LEU A 1 73 ? 6.110 -5.016 -3.806 1.00 96.06 73 LEU A O 1
ATOM 573 N N . LYS A 1 74 ? 8.035 -5.161 -4.958 1.00 95.75 74 LYS A N 1
ATOM 574 C CA . LYS A 1 74 ? 8.430 -6.449 -4.375 1.00 95.75 74 LYS A CA 1
ATOM 575 C C . LYS A 1 74 ? 8.541 -6.340 -2.858 1.00 95.75 74 LYS A C 1
ATOM 577 O O . LYS A 1 74 ? 7.962 -7.165 -2.169 1.00 95.75 74 LYS A O 1
ATOM 582 N N . LYS A 1 75 ? 9.215 -5.304 -2.355 1.00 96.06 75 LYS A N 1
ATOM 583 C CA . LYS A 1 75 ? 9.352 -5.070 -0.919 1.00 96.06 75 LYS A CA 1
ATOM 584 C C . LYS A 1 75 ? 7.995 -4.899 -0.238 1.00 96.06 75 LYS A C 1
ATOM 586 O O . LYS A 1 75 ? 7.754 -5.547 0.765 1.00 96.06 75 LYS A O 1
ATOM 591 N N . LEU A 1 76 ? 7.091 -4.086 -0.783 1.00 96.00 76 LEU A N 1
ATOM 592 C CA . LEU A 1 76 ? 5.757 -3.911 -0.194 1.00 96.00 76 LEU A CA 1
ATOM 593 C C . LEU A 1 76 ? 4.984 -5.232 -0.087 1.00 96.00 76 LEU A C 1
ATOM 595 O O . LEU A 1 76 ? 4.304 -5.448 0.913 1.00 96.00 76 LEU A O 1
ATOM 599 N N . ARG A 1 77 ? 5.132 -6.128 -1.069 1.00 95.81 77 ARG A N 1
ATOM 600 C CA . ARG A 1 77 ? 4.539 -7.471 -1.007 1.00 95.81 77 ARG A CA 1
ATOM 601 C C . ARG A 1 77 ? 5.226 -8.394 -0.015 1.00 95.81 77 ARG A C 1
ATOM 603 O O . ARG A 1 77 ? 4.545 -9.040 0.768 1.00 95.81 77 ARG A O 1
ATOM 610 N N . ASP A 1 78 ? 6.557 -8.435 -0.023 1.00 94.88 78 ASP A N 1
ATOM 611 C CA . ASP A 1 78 ? 7.337 -9.251 0.917 1.00 94.88 78 ASP A CA 1
ATOM 612 C C . ASP A 1 78 ? 7.016 -8.847 2.375 1.00 94.88 78 ASP A C 1
ATOM 614 O O . ASP A 1 78 ? 7.024 -9.668 3.285 1.00 94.88 78 ASP A O 1
ATOM 618 N N . GLU A 1 79 ? 6.669 -7.576 2.590 1.00 93.19 79 GLU A N 1
ATOM 619 C CA . GLU A 1 79 ? 6.264 -7.011 3.876 1.00 93.19 79 GLU A CA 1
ATOM 620 C C . GLU A 1 79 ? 4.751 -7.155 4.174 1.00 93.19 79 GLU A C 1
ATOM 622 O O . GLU A 1 79 ? 4.284 -6.668 5.208 1.00 93.19 79 GLU A O 1
ATOM 627 N N . GLY A 1 80 ? 3.973 -7.788 3.293 1.00 94.25 80 GLY A N 1
ATOM 628 C CA . GLY A 1 80 ? 2.530 -8.003 3.457 1.00 94.25 80 GLY A CA 1
ATOM 629 C C . GLY A 1 80 ? 1.677 -6.732 3.400 1.00 94.25 80 GLY A C 1
ATOM 630 O O . GLY A 1 80 ? 0.530 -6.757 3.826 1.00 94.25 80 GLY A O 1
ATOM 631 N N . LEU A 1 81 ? 2.225 -5.619 2.903 1.00 95.19 81 LEU A N 1
ATOM 632 C CA . LEU A 1 81 ? 1.499 -4.354 2.712 1.00 95.19 81 LEU A CA 1
ATOM 633 C C . LEU A 1 81 ? 0.729 -4.324 1.385 1.00 95.19 81 LEU A C 1
ATOM 635 O O . LEU A 1 81 ? -0.215 -3.550 1.224 1.00 95.19 81 LEU A O 1
ATOM 639 N N . LEU A 1 82 ? 1.153 -5.154 0.431 1.00 96.88 82 LEU A N 1
ATOM 640 C CA . LEU A 1 82 ? 0.433 -5.446 -0.801 1.00 96.88 82 LEU A CA 1
ATOM 641 C C . LEU A 1 82 ? 0.314 -6.957 -0.971 1.00 96.88 82 LEU A C 1
ATOM 643 O O . LEU A 1 82 ? 1.263 -7.683 -0.685 1.00 96.88 82 LEU A O 1
ATOM 647 N N . ILE A 1 83 ? -0.807 -7.422 -1.504 1.00 96.56 83 ILE A N 1
ATOM 648 C CA . ILE A 1 83 ? -0.987 -8.825 -1.892 1.00 96.56 83 ILE A CA 1
ATOM 649 C C . ILE A 1 83 ? -1.505 -8.914 -3.321 1.00 96.56 83 ILE A C 1
ATOM 651 O O . ILE A 1 83 ? -2.112 -7.976 -3.834 1.00 96.56 83 ILE A O 1
ATOM 655 N N . ASP A 1 84 ? -1.239 -10.036 -3.973 1.00 96.56 84 ASP A N 1
ATOM 656 C CA . ASP A 1 84 ? -1.795 -10.334 -5.287 1.00 96.56 84 ASP A CA 1
ATOM 657 C C . ASP A 1 84 ? -3.286 -10.686 -5.151 1.00 96.56 84 ASP A C 1
ATOM 659 O O . ASP A 1 84 ? -3.660 -11.454 -4.264 1.00 96.56 84 ASP A O 1
ATOM 663 N N . VAL A 1 85 ? -4.135 -10.135 -6.028 1.00 96.31 85 VAL A N 1
ATOM 664 C CA . VAL A 1 85 ? -5.555 -10.534 -6.114 1.00 96.31 85 VAL A CA 1
ATOM 665 C C . VAL A 1 85 ? -5.673 -12.029 -6.414 1.00 96.31 85 VAL A C 1
ATOM 667 O O . VAL A 1 85 ? -6.491 -12.717 -5.808 1.00 96.31 85 VAL A O 1
ATOM 670 N N . ASP A 1 86 ? -4.845 -12.532 -7.334 1.00 95.50 86 ASP A N 1
ATOM 671 C CA . ASP A 1 86 ? -4.706 -13.959 -7.609 1.00 95.50 86 ASP A CA 1
ATOM 672 C C . ASP A 1 86 ? -3.233 -14.358 -7.430 1.00 95.50 86 ASP A C 1
ATOM 674 O O . ASP A 1 86 ? -2.408 -14.043 -8.290 1.00 95.50 86 ASP A O 1
ATOM 678 N N . PRO A 1 87 ? -2.873 -15.086 -6.357 1.00 89.94 87 PRO A N 1
ATOM 679 C CA . PRO A 1 87 ? -1.488 -15.480 -6.101 1.00 89.94 87 PRO A CA 1
ATOM 680 C C . PRO A 1 87 ? -0.918 -16.438 -7.160 1.00 89.94 87 PRO A C 1
ATOM 682 O O . PRO A 1 87 ? 0.289 -16.686 -7.175 1.00 89.94 87 PRO A O 1
ATOM 685 N N . ARG A 1 88 ? -1.758 -16.999 -8.041 1.00 93.25 88 ARG A N 1
ATOM 686 C CA . ARG A 1 88 ? -1.337 -17.875 -9.144 1.00 93.25 88 ARG A CA 1
ATOM 687 C C . ARG A 1 88 ? -1.032 -17.098 -10.423 1.00 93.25 88 ARG A C 1
ATOM 689 O O . ARG A 1 88 ? -0.349 -17.638 -11.293 1.00 93.25 88 ARG A O 1
ATOM 696 N N . ASP A 1 89 ? -1.482 -15.846 -10.539 1.00 92.69 89 ASP A N 1
ATOM 697 C CA . ASP A 1 89 ? -1.181 -14.984 -11.680 1.00 92.69 89 ASP A CA 1
ATOM 698 C C . ASP A 1 89 ? -0.199 -13.878 -11.293 1.00 92.69 89 ASP A C 1
ATOM 700 O O . ASP A 1 89 ? -0.529 -12.864 -10.687 1.00 92.69 89 ASP A O 1
ATOM 704 N N . SER A 1 90 ? 1.037 -14.018 -11.766 1.00 85.00 90 SER A N 1
ATOM 705 C CA . SER A 1 90 ? 2.083 -13.006 -11.592 1.00 85.00 90 SER A CA 1
ATOM 706 C C . SER A 1 90 ? 1.775 -11.640 -12.225 1.00 85.00 90 SER A C 1
ATOM 708 O O . SER A 1 90 ? 2.572 -10.716 -12.057 1.00 85.00 90 SER A O 1
ATOM 710 N N . ARG A 1 91 ? 0.684 -11.486 -12.979 1.00 89.50 91 ARG A N 1
ATOM 711 C CA . ARG A 1 91 ? 0.219 -10.208 -13.538 1.00 89.50 91 ARG A CA 1
ATOM 712 C C . ARG A 1 91 ? -1.026 -9.677 -12.836 1.00 89.50 91 ARG A C 1
ATOM 714 O O . ARG A 1 91 ? -1.488 -8.603 -13.222 1.00 89.50 91 ARG A O 1
ATOM 721 N N . SER A 1 92 ? -1.544 -10.384 -11.829 1.00 95.00 92 SER A N 1
ATOM 722 C CA . SER A 1 92 ? -2.745 -9.960 -11.125 1.00 95.00 92 SER A CA 1
ATOM 723 C C . SER A 1 92 ? -2.571 -8.549 -10.552 1.00 95.00 92 SER A C 1
ATOM 725 O O . SER A 1 92 ? -1.448 -8.162 -10.181 1.00 95.00 92 SER A O 1
ATOM 727 N N . PRO A 1 93 ? -3.668 -7.785 -10.434 1.00 97.62 93 PRO A N 1
ATOM 728 C CA . PRO A 1 93 ? -3.672 -6.551 -9.667 1.00 97.62 93 PRO A CA 1
ATOM 729 C C . PRO A 1 93 ? -3.206 -6.780 -8.223 1.00 97.62 93 PRO A C 1
ATOM 731 O O . PRO A 1 93 ? -3.175 -7.910 -7.725 1.00 97.62 93 PRO A O 1
ATOM 734 N N . LEU A 1 94 ? -2.843 -5.686 -7.564 1.00 97.81 94 LEU A N 1
ATOM 735 C CA . LEU A 1 94 ? -2.390 -5.657 -6.181 1.00 97.81 94 LEU A CA 1
ATOM 736 C C . LEU A 1 94 ? -3.490 -5.073 -5.292 1.00 97.81 94 LEU A C 1
ATOM 738 O O . LEU A 1 94 ? -4.094 -4.059 -5.639 1.00 97.81 94 LEU A O 1
ATOM 742 N N . LEU A 1 95 ? -3.719 -5.694 -4.141 1.00 96.88 95 LEU A N 1
ATOM 743 C CA . LEU A 1 95 ? -4.591 -5.205 -3.076 1.00 96.88 95 LEU A CA 1
ATOM 744 C C . LEU A 1 95 ? -3.743 -4.563 -1.986 1.00 96.88 95 LEU A C 1
ATOM 746 O O . LEU A 1 95 ? -2.651 -5.050 -1.687 1.00 96.88 95 LEU A O 1
ATOM 750 N N . TRP A 1 96 ? -4.268 -3.516 -1.353 1.00 95.88 96 TRP A N 1
ATOM 751 C CA . TRP A 1 96 ? -3.743 -3.073 -0.066 1.00 95.88 96 TRP A CA 1
ATOM 752 C C . TRP A 1 96 ? -4.062 -4.119 1.003 1.00 95.88 96 TRP A C 1
ATOM 754 O O . TRP A 1 96 ? -5.172 -4.648 1.048 1.00 95.88 96 TRP A O 1
ATOM 764 N N . ALA A 1 97 ? -3.086 -4.414 1.854 1.00 93.00 97 ALA A N 1
ATOM 765 C CA . ALA A 1 97 ? -3.238 -5.364 2.941 1.00 93.00 97 ALA A CA 1
ATOM 766 C C . ALA A 1 97 ? -2.682 -4.794 4.245 1.00 93.00 97 ALA A C 1
ATOM 768 O O . ALA A 1 97 ? -1.769 -3.961 4.259 1.00 93.00 97 ALA A O 1
ATOM 769 N N . VAL A 1 98 ? -3.241 -5.277 5.351 1.00 88.44 98 VAL A N 1
ATOM 770 C CA . VAL A 1 98 ? -2.796 -4.937 6.698 1.00 88.44 98 VAL A CA 1
ATOM 771 C C . VAL A 1 98 ? -2.110 -6.159 7.293 1.00 88.44 98 VAL A C 1
ATOM 773 O O . VAL A 1 98 ? -2.793 -7.108 7.671 1.00 88.44 98 VAL A O 1
ATOM 776 N N . PRO A 1 99 ? -0.767 -6.179 7.361 1.00 86.81 99 PRO A N 1
ATOM 777 C CA . PRO A 1 99 ? -0.069 -7.244 8.059 1.00 86.81 99 PRO A CA 1
ATOM 778 C C . PRO A 1 99 ? -0.304 -7.101 9.568 1.00 86.81 99 PRO A C 1
ATOM 780 O O . PRO A 1 99 ? -0.397 -5.982 10.068 1.00 86.81 99 PRO A O 1
ATOM 783 N N . GLU A 1 100 ? -0.305 -8.217 10.295 1.00 81.12 100 GLU A N 1
ATOM 784 C CA . GLU A 1 100 ? -0.589 -8.297 11.743 1.00 81.12 100 GLU A CA 1
ATOM 785 C C . GLU A 1 100 ? 0.184 -7.249 12.570 1.00 81.12 100 GLU A C 1
ATOM 787 O O . GLU A 1 100 ? -0.385 -6.459 13.315 1.00 81.12 100 GLU A O 1
ATOM 792 N N . ARG A 1 101 ? 1.491 -7.105 12.324 1.00 80.00 101 ARG A N 1
ATOM 793 C CA . ARG A 1 101 ? 2.351 -6.093 12.977 1.00 80.00 101 ARG A CA 1
ATOM 794 C C . ARG A 1 101 ? 1.947 -4.628 12.750 1.00 80.00 101 ARG A C 1
ATOM 796 O O . ARG A 1 101 ? 2.455 -3.740 13.432 1.00 80.00 101 ARG A O 1
ATOM 803 N N . ALA A 1 102 ? 1.142 -4.349 11.730 1.00 78.94 102 ALA A N 1
ATOM 804 C CA . ALA A 1 102 ? 0.654 -3.013 11.408 1.00 78.94 102 ALA A CA 1
ATOM 805 C C . ALA A 1 102 ? -0.816 -2.820 11.805 1.00 78.94 102 ALA A C 1
ATOM 807 O O . ALA A 1 102 ? -1.294 -1.686 11.766 1.00 78.94 102 ALA A O 1
ATOM 808 N N . GLU A 1 103 ? -1.510 -3.883 12.219 1.00 78.75 103 GLU A N 1
ATOM 809 C CA . GLU A 1 103 ? -2.929 -3.860 12.563 1.00 78.75 103 GLU A CA 1
ATOM 810 C C . GLU A 1 103 ? -3.226 -2.820 13.639 1.00 78.75 103 GLU A C 1
ATOM 812 O O . GLU A 1 103 ? -4.032 -1.928 13.404 1.00 78.75 103 GLU A O 1
ATOM 817 N N . THR A 1 104 ? -2.483 -2.808 14.747 1.00 75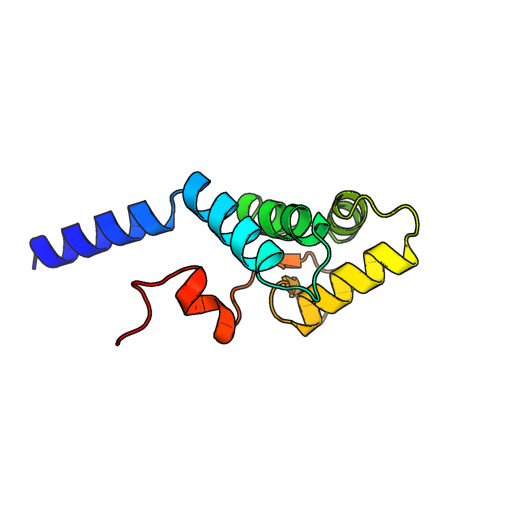.94 104 THR A N 1
ATOM 818 C CA . THR A 1 104 ? -2.689 -1.836 15.836 1.00 75.94 104 THR A CA 1
ATOM 819 C C . THR A 1 104 ? -2.455 -0.383 15.401 1.00 75.94 104 THR A C 1
ATOM 821 O O . THR A 1 104 ? -3.054 0.533 15.959 1.00 75.94 104 THR A O 1
ATOM 824 N N . LYS A 1 105 ? -1.610 -0.136 14.387 1.00 76.50 105 LYS A N 1
ATOM 825 C CA . LYS A 1 105 ? -1.392 1.220 13.847 1.00 76.50 105 LYS A CA 1
ATOM 826 C C . LYS A 1 105 ? -2.558 1.675 12.970 1.00 76.50 105 LYS A C 1
ATOM 828 O O . LYS A 1 105 ? -2.955 2.836 13.035 1.00 76.50 105 LYS A O 1
ATOM 833 N N . TYR A 1 106 ? -3.099 0.781 12.145 1.00 75.62 106 TYR A N 1
ATOM 834 C CA . TYR A 1 106 ? -4.238 1.098 11.280 1.00 75.62 106 TYR A CA 1
ATOM 835 C C . TYR A 1 106 ? -5.565 1.101 12.052 1.00 75.62 106 TYR A C 1
ATOM 837 O O . TYR A 1 106 ? -6.442 1.940 11.810 1.00 75.62 106 TYR A O 1
ATOM 845 N N . PHE A 1 107 ? -5.682 0.203 13.025 1.00 76.00 107 PHE A N 1
ATOM 846 C CA . PHE A 1 107 ? -6.913 -0.169 13.705 1.00 76.00 107 PHE A CA 1
ATOM 847 C C . PHE A 1 107 ? -6.708 -0.345 15.223 1.00 76.00 107 PHE A C 1
ATOM 849 O O . PHE A 1 107 ? -6.925 -1.423 15.772 1.00 76.00 107 PHE A O 1
ATOM 856 N N . PRO A 1 108 ? -6.341 0.722 15.951 1.00 68.94 108 PRO A N 1
ATOM 857 C CA . PRO A 1 108 ? -5.972 0.634 17.369 1.00 68.94 108 PRO A CA 1
ATOM 858 C C . PRO A 1 108 ? -7.089 0.140 18.303 1.00 68.94 108 PRO A C 1
ATOM 860 O O . PRO A 1 108 ? -6.795 -0.299 19.407 1.00 68.94 108 PRO A O 1
ATOM 863 N N . LYS A 1 109 ? -8.359 0.216 17.885 1.00 67.62 109 LYS A N 1
ATOM 864 C CA . LYS A 1 109 ? -9.521 -0.246 18.667 1.00 67.62 109 LYS A CA 1
ATOM 865 C C . LYS A 1 109 ? -10.017 -1.658 18.275 1.00 67.62 109 LYS A C 1
ATOM 867 O O . LYS A 1 109 ? -10.990 -2.116 18.855 1.00 67.62 109 LYS A O 1
ATOM 872 N N . LEU A 1 110 ? -9.406 -2.315 17.278 1.00 63.78 110 LEU A N 1
ATOM 873 C CA . LEU A 1 110 ? -9.807 -3.656 16.801 1.00 63.78 110 LEU A CA 1
ATOM 874 C C . LEU A 1 110 ? -9.087 -4.785 17.547 1.00 63.78 110 LEU A C 1
ATOM 876 O O . LEU A 1 110 ? -9.642 -5.869 17.704 1.00 63.78 110 LEU A O 1
ATOM 880 N N . SER A 1 111 ? -7.867 -4.537 18.025 1.00 52.91 111 SER A N 1
ATOM 881 C CA . SER A 1 111 ? -7.116 -5.520 18.803 1.00 52.91 111 SER A CA 1
ATOM 882 C C . SER A 1 111 ? -7.604 -5.519 20.260 1.00 52.91 111 SER A C 1
ATOM 884 O O . SER A 1 111 ? -7.583 -4.455 20.887 1.00 52.91 111 SER A O 1
ATOM 886 N N . PRO A 1 112 ? -8.030 -6.666 20.827 1.00 55.31 112 PRO A N 1
ATOM 887 C CA . PRO A 1 112 ? -8.292 -6.754 22.259 1.00 55.31 112 PRO A CA 1
ATOM 888 C C . PRO A 1 112 ? -6.989 -6.476 23.023 1.00 55.31 112 PRO A C 1
ATOM 890 O O . PRO A 1 112 ? -5.944 -7.029 22.676 1.00 55.31 112 PRO A O 1
ATOM 893 N N . GLN A 1 113 ? -7.051 -5.581 24.012 1.00 52.47 113 GLN A N 1
ATOM 894 C CA . GLN A 1 113 ? -5.966 -5.388 24.981 1.00 52.47 113 GLN A CA 1
ATOM 895 C C . GLN A 1 113 ? -5.932 -6.534 25.989 1.00 52.47 113 GLN A C 1
ATOM 897 O O . GLN A 1 113 ? -7.028 -7.013 26.363 1.00 52.47 113 GLN A O 1
#

pLDDT: mean 86.37, std 12.05, range [52.47, 97.81]

Radius of gyration: 15.61 Å; chains: 1; bounding box: 43×29×40 Å

Organism: NCBI:txid1305731

Sequence (113 aa):
MLEAAVDQAEYVSDLLELQSMKRKIEDCVASRGDLKPAAKWVLYQAFIQGSISRADALGLTAEHEERTARRLLKKLRDEGLLIDVDPRDSRSPLLWAVPERAETKYFPKLSPQ